Protein AF-A0AAN4SV58-F1 (afdb_monomer_lite)

Foldseek 3Di:
DDPPPCPDDQDLVNLVVVLVVCVVVVPDVPVSVVSVVVSVLVVQLVVLVVQDLADDPVQVVVVCVVCVNCPPPPDDSSNVVVVVSVVSNVVSPD

Structure (mmCIF, N/CA/C/O backbone):
data_AF-A0AAN4SV58-F1
#
_entry.id   AF-A0AAN4SV58-F1
#
loop_
_atom_site.group_PDB
_atom_site.id
_atom_site.type_symbol
_atom_site.label_atom_id
_atom_site.label_alt_id
_atom_site.label_comp_id
_atom_site.label_asym_id
_atom_site.label_entity_id
_atom_site.label_seq_id
_atom_site.pdbx_PDB_ins_code
_atom_site.Cartn_x
_atom_site.Cartn_y
_atom_site.Cartn_z
_atom_site.occupancy
_atom_site.B_iso_or_equiv
_atom_site.auth_seq_id
_atom_site.auth_comp_id
_atom_site.auth_asym_id
_atom_site.auth_atom_id
_atom_site.pdbx_PDB_model_num
ATOM 1 N N . MET A 1 1 ? -5.682 6.464 37.157 1.00 34.09 1 MET A N 1
ATOM 2 C CA . MET A 1 1 ? -5.311 6.111 35.773 1.00 34.09 1 MET A CA 1
ATOM 3 C C . MET A 1 1 ? -4.112 6.960 35.403 1.00 34.09 1 MET A C 1
ATOM 5 O O . MET A 1 1 ? -4.256 8.163 35.248 1.00 34.09 1 MET A O 1
ATOM 9 N N . THR A 1 2 ? -2.921 6.370 35.425 1.00 35.06 2 THR A N 1
ATOM 10 C CA . THR A 1 2 ? -1.657 7.030 35.090 1.00 35.06 2 THR A CA 1
ATOM 11 C C . THR A 1 2 ? -1.614 7.286 33.589 1.00 35.06 2 THR A C 1
ATOM 13 O O . THR A 1 2 ? -1.612 6.356 32.792 1.00 35.06 2 THR A O 1
ATOM 16 N N . THR A 1 3 ? -1.627 8.556 33.198 1.00 47.22 3 THR A N 1
ATOM 17 C CA . THR A 1 3 ? -1.373 8.993 31.826 1.00 47.22 3 THR A CA 1
ATOM 18 C C . THR A 1 3 ? 0.129 8.933 31.574 1.00 47.22 3 THR A C 1
ATOM 20 O O . THR A 1 3 ? 0.831 9.943 31.607 1.00 47.22 3 THR A O 1
ATOM 23 N N . GLU A 1 4 ? 0.645 7.723 31.362 1.00 50.44 4 GLU A N 1
ATOM 24 C CA . GLU A 1 4 ? 1.970 7.554 30.774 1.00 50.44 4 GLU A CA 1
ATOM 25 C C . GLU A 1 4 ? 1.936 8.212 29.393 1.00 50.44 4 GLU A C 1
ATOM 27 O O . GLU A 1 4 ? 1.199 7.806 28.494 1.00 50.44 4 GLU A O 1
ATOM 32 N N . LYS A 1 5 ? 2.670 9.321 29.263 1.00 53.06 5 LYS A N 1
ATOM 33 C CA . LYS A 1 5 ? 2.906 9.996 27.990 1.00 53.06 5 LYS A CA 1
ATOM 34 C C . LYS A 1 5 ? 3.467 8.944 27.035 1.00 53.06 5 LYS A C 1
ATOM 36 O O . LYS A 1 5 ? 4.585 8.485 27.240 1.00 53.06 5 LYS A O 1
ATOM 41 N N . LEU A 1 6 ? 2.694 8.572 26.016 1.00 55.91 6 LEU A N 1
ATOM 42 C CA . LEU A 1 6 ? 3.147 7.786 24.869 1.00 55.91 6 LEU A CA 1
ATOM 43 C C . LEU A 1 6 ? 4.243 8.583 24.143 1.00 55.91 6 LEU A C 1
ATOM 45 O O . LEU A 1 6 ? 3.976 9.335 23.212 1.00 55.91 6 LEU A O 1
ATOM 49 N N . THR A 1 7 ? 5.477 8.494 24.634 1.00 56.28 7 THR A N 1
ATOM 50 C CA . THR A 1 7 ? 6.677 9.070 24.010 1.00 56.28 7 THR A CA 1
ATOM 51 C C . THR A 1 7 ? 7.169 8.229 22.838 1.00 56.28 7 THR A C 1
ATOM 53 O O . THR A 1 7 ? 7.993 8.705 22.061 1.00 56.28 7 THR A O 1
ATOM 56 N N . ASN A 1 8 ? 6.645 7.012 22.684 1.00 66.69 8 ASN A N 1
ATOM 57 C CA . ASN A 1 8 ? 6.950 6.131 21.567 1.00 66.69 8 ASN A CA 1
ATOM 58 C C . ASN A 1 8 ? 5.856 6.209 20.493 1.00 66.69 8 ASN A C 1
ATOM 60 O O . ASN A 1 8 ? 4.672 6.315 20.831 1.00 66.69 8 ASN A O 1
ATOM 64 N N . PRO A 1 9 ? 6.230 6.144 19.201 1.00 69.44 9 PRO A N 1
ATOM 65 C CA . PRO A 1 9 ? 5.265 6.058 18.118 1.00 69.44 9 PRO A CA 1
ATOM 66 C C . PRO A 1 9 ? 4.411 4.797 18.281 1.00 69.44 9 PRO A C 1
ATOM 68 O O . PRO A 1 9 ? 4.924 3.705 18.517 1.00 69.44 9 PRO A O 1
ATOM 71 N N . LEU A 1 10 ? 3.099 4.975 18.159 1.00 78.00 10 LEU A N 1
ATOM 72 C CA . LEU A 1 10 ? 2.109 3.923 18.359 1.00 78.00 10 LEU A CA 1
ATOM 73 C C . LEU A 1 10 ? 2.247 2.832 17.284 1.00 78.00 10 LEU A C 1
ATOM 75 O O . LEU A 1 10 ? 2.230 3.141 16.083 1.00 78.00 10 LEU A O 1
ATOM 79 N N . THR A 1 11 ? 2.369 1.574 17.713 1.00 81.75 11 THR A N 1
ATOM 80 C CA . THR A 1 11 ? 2.515 0.416 16.815 1.00 81.75 11 THR A CA 1
ATOM 81 C C . THR A 1 11 ? 1.189 0.045 16.135 1.00 81.75 11 THR A C 1
ATOM 83 O O . THR A 1 11 ? 0.110 0.382 16.626 1.00 81.75 11 THR A O 1
ATOM 86 N N . ASP A 1 12 ? 1.236 -0.677 15.008 1.00 81.19 12 ASP A N 1
ATOM 87 C CA . ASP A 1 12 ? 0.022 -1.066 14.260 1.00 81.19 12 ASP A CA 1
ATOM 88 C C . ASP A 1 12 ? -0.906 -1.989 15.075 1.00 81.19 12 ASP A C 1
ATOM 90 O O . ASP A 1 12 ? -2.136 -1.904 15.004 1.00 81.19 12 ASP A O 1
ATOM 94 N N . SER A 1 13 ? -0.316 -2.822 15.935 1.00 81.94 13 SER A N 1
ATOM 95 C CA . SER A 1 13 ? -1.038 -3.681 16.879 1.00 81.94 13 SER A CA 1
ATOM 96 C C . SER A 1 13 ? -1.782 -2.871 17.945 1.00 81.94 13 SER A C 1
ATOM 98 O O . SER A 1 13 ? -2.921 -3.189 18.290 1.00 81.94 13 SER A O 1
ATOM 100 N N . GLU A 1 14 ? -1.171 -1.799 18.455 1.00 86.06 14 GLU A N 1
ATOM 101 C CA . GLU A 1 14 ? -1.815 -0.892 19.411 1.00 86.06 14 GLU A CA 1
ATOM 102 C C . GLU A 1 14 ? -2.920 -0.066 18.748 1.00 86.06 14 GLU A C 1
ATOM 104 O O . GLU A 1 14 ? -3.993 0.100 19.330 1.00 86.06 14 GLU A O 1
ATOM 109 N N . LEU A 1 15 ? -2.702 0.383 17.507 1.00 85.75 15 LEU A N 1
ATOM 110 C CA . LEU A 1 15 ? -3.707 1.103 16.723 1.00 85.75 15 LEU A CA 1
ATOM 111 C C . LEU A 1 15 ? -4.934 0.221 16.463 1.00 85.75 15 LEU A C 1
ATOM 113 O O . LEU A 1 15 ? -6.065 0.650 16.693 1.00 85.75 15 LEU A O 1
ATOM 117 N N . SER A 1 16 ? -4.714 -1.041 16.086 1.00 85.69 16 SER A N 1
ATOM 118 C CA . SER A 1 16 ? -5.7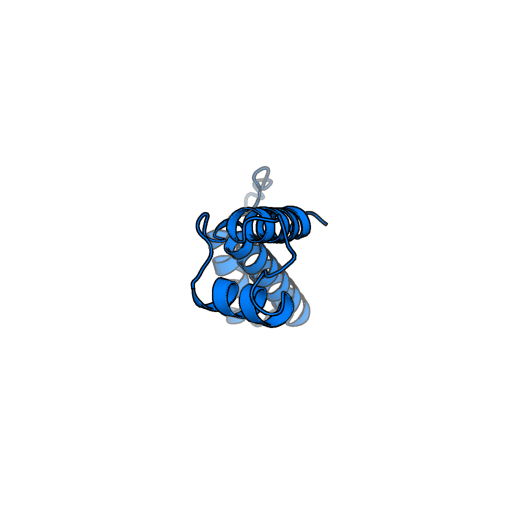79 -2.036 15.902 1.00 85.69 16 SER A CA 1
ATOM 119 C C . SER A 1 16 ? -6.590 -2.248 17.182 1.00 85.69 16 SER A C 1
ATOM 121 O O . SER A 1 16 ? -7.821 -2.315 17.148 1.00 85.69 16 SER A O 1
ATOM 123 N N . ARG A 1 17 ? -5.913 -2.311 18.336 1.00 85.81 17 ARG A N 1
ATOM 124 C CA . ARG A 1 17 ? -6.562 -2.484 19.641 1.00 85.81 17 ARG A CA 1
ATOM 125 C C . ARG A 1 17 ? -7.406 -1.268 20.029 1.00 85.81 17 ARG A C 1
ATOM 127 O O . ARG A 1 17 ? -8.500 -1.446 20.562 1.00 85.81 17 ARG A O 1
ATOM 134 N N . LEU A 1 18 ? -6.938 -0.056 19.727 1.00 86.00 18 LEU A N 1
ATOM 135 C CA . LEU A 1 18 ? -7.693 1.183 19.940 1.00 86.00 18 LEU A CA 1
ATOM 136 C C . LEU A 1 18 ? -8.935 1.260 19.049 1.00 86.00 18 LEU A C 1
ATOM 138 O O . LEU A 1 18 ? -10.018 1.561 19.546 1.00 86.00 18 LEU A O 1
ATOM 142 N N . ILE A 1 19 ? -8.802 0.941 17.757 1.00 87.31 19 ILE A N 1
ATOM 143 C CA . ILE A 1 19 ? -9.934 0.897 16.820 1.00 87.31 19 ILE A CA 1
ATOM 144 C C . ILE A 1 19 ? -10.984 -0.104 17.313 1.00 87.31 19 ILE A C 1
ATOM 146 O O . ILE A 1 19 ? -12.175 0.206 17.344 1.00 87.31 19 ILE A O 1
ATOM 150 N N . TRP A 1 20 ? -10.553 -1.293 17.743 1.00 88.00 20 TRP A N 1
ATOM 151 C CA . TRP A 1 20 ? -11.461 -2.310 18.266 1.00 88.00 20 TRP A CA 1
ATOM 152 C C . TRP A 1 20 ? -12.178 -1.854 19.545 1.00 88.00 20 TRP A C 1
ATOM 154 O O . TRP A 1 20 ? -13.400 -1.977 19.623 1.00 88.00 20 TRP A O 1
ATOM 164 N N . GLY A 1 21 ? -11.454 -1.276 20.510 1.00 86.00 21 GLY A N 1
ATOM 165 C CA . GLY A 1 21 ? -12.038 -0.776 21.760 1.00 86.00 21 GLY A CA 1
ATOM 166 C C . GLY A 1 21 ? -13.062 0.337 21.528 1.00 86.00 21 GLY A C 1
ATOM 167 O O . GLY A 1 21 ? -14.190 0.254 22.006 1.00 86.00 21 GLY A O 1
ATOM 168 N N . LEU A 1 22 ? -12.717 1.328 20.701 1.00 85.38 22 LEU A N 1
ATOM 169 C CA . LEU A 1 22 ? -13.622 2.426 20.342 1.00 85.38 22 LEU A CA 1
ATOM 170 C C . LEU A 1 22 ? -14.880 1.931 19.613 1.00 85.38 22 LEU A C 1
ATOM 172 O O . LEU A 1 22 ? -15.972 2.455 19.835 1.00 85.38 22 LEU A O 1
ATOM 176 N N . LYS A 1 23 ? -14.747 0.900 18.769 1.00 85.00 23 LYS A N 1
ATOM 177 C CA . LYS A 1 23 ? -15.875 0.277 18.067 1.00 85.00 23 LYS A CA 1
ATOM 178 C C . LYS A 1 23 ? -16.787 -0.494 19.022 1.00 85.00 23 LYS A C 1
ATOM 180 O O . LYS A 1 23 ? -18.003 -0.417 18.868 1.00 85.00 23 LYS A O 1
ATOM 185 N N . ALA A 1 24 ? -16.218 -1.219 19.986 1.00 84.75 24 ALA A N 1
ATOM 186 C CA . ALA A 1 24 ? -16.973 -1.982 20.979 1.00 84.75 24 ALA A CA 1
ATOM 187 C C . ALA A 1 24 ? -17.770 -1.074 21.930 1.00 84.75 24 ALA A C 1
ATOM 189 O O . ALA A 1 24 ? -18.889 -1.412 22.303 1.00 84.75 24 ALA A O 1
ATOM 190 N N . GLU A 1 25 ? -17.223 0.094 22.272 1.00 83.75 25 GLU A N 1
ATOM 191 C CA . GLU A 1 25 ? -17.898 1.073 23.131 1.00 83.75 25 GLU A CA 1
ATOM 192 C C . GLU A 1 25 ? -18.844 2.024 22.370 1.00 83.75 25 GLU A C 1
ATOM 194 O O . GLU A 1 25 ? -19.582 2.791 22.983 1.00 83.75 25 GLU A O 1
ATOM 199 N N . GLY A 1 26 ? -18.862 1.974 21.032 1.00 78.81 26 GLY A N 1
ATOM 200 C CA . GLY A 1 26 ? -19.769 2.771 20.198 1.00 78.81 26 GLY A CA 1
ATOM 201 C C . GLY A 1 26 ? -19.449 4.272 20.153 1.00 78.81 26 GLY A C 1
ATOM 202 O O . GLY A 1 26 ? -20.297 5.072 19.751 1.00 78.81 26 GLY A O 1
ATOM 203 N N . PHE A 1 27 ? -18.238 4.679 20.546 1.00 74.12 27 PHE A N 1
ATOM 204 C CA . PHE A 1 27 ? -17.849 6.087 20.613 1.00 74.12 27 PHE A CA 1
ATOM 205 C C . PHE A 1 27 ? -17.365 6.645 19.268 1.00 74.12 27 PHE A C 1
ATOM 207 O O . PHE A 1 27 ? -16.605 6.016 18.537 1.00 74.12 27 PHE A O 1
ATOM 214 N N . HIS A 1 28 ? -17.767 7.891 18.987 1.00 72.00 28 HIS A N 1
ATOM 215 C CA . HIS A 1 28 ? -17.214 8.772 17.949 1.00 72.00 28 HIS A CA 1
ATOM 216 C C . HIS A 1 28 ? -16.919 8.098 16.587 1.00 72.00 28 HIS A C 1
ATOM 218 O O . HIS A 1 28 ? -15.756 7.951 16.199 1.00 72.00 28 HIS A O 1
ATOM 224 N N . PRO A 1 29 ? -17.954 7.797 15.777 1.00 79.06 29 PRO A N 1
ATOM 225 C CA . PRO A 1 29 ? -17.800 7.115 14.484 1.00 79.06 29 PRO A CA 1
ATOM 226 C C . PRO A 1 29 ? -16.869 7.844 13.501 1.00 79.06 29 PRO A C 1
ATOM 228 O O . PRO A 1 29 ? -16.194 7.206 12.698 1.00 79.06 29 PRO A O 1
ATOM 231 N N . ARG A 1 30 ? -16.779 9.179 13.587 1.00 82.31 30 ARG A N 1
ATOM 232 C CA . ARG A 1 30 ? -15.850 9.979 12.771 1.00 82.31 30 ARG A CA 1
ATOM 233 C C . ARG A 1 30 ? -14.381 9.746 13.136 1.00 82.31 30 ARG A C 1
ATOM 235 O O . ARG A 1 30 ? -13.542 9.710 12.245 1.00 82.31 30 ARG A O 1
ATOM 242 N N . LEU A 1 31 ? -14.073 9.577 14.424 1.00 82.88 31 LEU A N 1
ATOM 243 C CA . LEU A 1 31 ? -12.709 9.282 14.876 1.00 82.88 31 LEU A CA 1
ATOM 244 C C . LEU A 1 31 ? -12.296 7.872 14.458 1.00 82.88 31 LEU A C 1
ATOM 246 O O . LEU A 1 31 ? -11.198 7.691 13.945 1.00 82.88 31 LEU A O 1
ATOM 250 N N . LEU A 1 32 ? -13.197 6.897 14.601 1.00 85.50 32 LEU A N 1
ATOM 251 C CA . LEU A 1 32 ? -12.984 5.534 14.110 1.00 85.50 32 LEU A CA 1
ATOM 252 C C . LEU A 1 32 ? -12.675 5.503 12.611 1.00 85.50 32 LEU A C 1
ATOM 254 O O . LEU A 1 32 ? -11.704 4.869 12.212 1.00 85.50 32 LEU A O 1
ATOM 258 N N . ALA A 1 33 ? -13.456 6.219 11.796 1.00 85.25 33 ALA A N 1
ATOM 259 C CA . ALA A 1 33 ? -13.207 6.313 10.360 1.00 85.25 33 ALA A CA 1
ATOM 260 C C . ALA A 1 33 ? -11.811 6.888 10.059 1.00 85.25 33 ALA A C 1
ATOM 262 O O . ALA A 1 33 ? -11.082 6.322 9.249 1.00 85.25 33 ALA A O 1
ATOM 263 N N . GLY A 1 34 ? -11.408 7.950 10.765 1.00 87.06 34 GLY A N 1
ATOM 264 C CA . GLY A 1 34 ? -10.075 8.538 10.613 1.00 87.06 34 GLY A CA 1
ATOM 265 C C . GLY A 1 34 ? -8.939 7.590 11.014 1.00 87.06 34 GLY A C 1
ATOM 266 O O . GLY A 1 34 ? -7.940 7.500 10.308 1.00 87.06 34 GLY A O 1
ATOM 267 N N . LEU A 1 35 ? -9.084 6.844 12.114 1.00 87.44 35 LEU A N 1
ATOM 268 C CA . LEU A 1 35 ? -8.068 5.880 12.558 1.00 87.44 35 LEU A CA 1
ATOM 269 C C . LEU A 1 35 ? -7.937 4.688 11.601 1.00 87.44 35 LEU A C 1
ATOM 271 O O . LEU A 1 35 ? -6.822 4.246 11.337 1.00 87.44 35 LEU A O 1
ATOM 275 N N . VAL A 1 36 ? -9.056 4.196 11.061 1.00 86.81 36 VAL A N 1
ATOM 276 C CA . VAL A 1 36 ? -9.059 3.130 10.047 1.00 86.81 36 VAL A CA 1
ATOM 277 C C . VAL A 1 36 ? -8.393 3.607 8.758 1.00 86.81 36 VAL A C 1
ATOM 279 O O . VAL A 1 36 ? -7.557 2.893 8.213 1.00 86.81 36 VAL A O 1
ATOM 282 N N . GLU A 1 37 ? -8.696 4.823 8.299 1.00 88.31 37 GLU A N 1
ATOM 283 C CA . GLU A 1 37 ? -8.049 5.403 7.116 1.00 88.31 37 GLU A CA 1
ATOM 284 C C . GLU A 1 37 ? -6.530 5.544 7.317 1.00 88.31 37 GLU A C 1
ATOM 286 O O . GLU A 1 37 ? -5.746 5.172 6.444 1.00 88.31 37 GLU A O 1
ATOM 291 N N . LEU A 1 38 ? -6.092 6.019 8.488 1.00 86.00 38 LEU A N 1
ATOM 292 C CA . LEU A 1 38 ? -4.668 6.116 8.820 1.00 86.00 38 LEU A CA 1
ATOM 293 C C . LEU A 1 38 ? -3.984 4.746 8.858 1.00 86.00 38 LEU A C 1
ATOM 295 O O . LEU A 1 38 ? -2.858 4.618 8.378 1.00 86.00 38 LEU A O 1
ATOM 299 N N . GLN A 1 39 ? -4.650 3.722 9.398 1.00 85.88 39 GLN A N 1
ATOM 300 C CA . GLN A 1 39 ? -4.129 2.357 9.386 1.00 85.88 39 GLN A CA 1
ATOM 301 C C . GLN A 1 39 ? -3.974 1.828 7.954 1.00 85.88 39 GLN A C 1
ATOM 303 O O . GLN A 1 39 ? -2.926 1.289 7.608 1.00 85.88 39 GLN A O 1
ATOM 308 N N . GLN A 1 40 ? -4.980 2.029 7.103 1.00 84.19 40 GLN A N 1
ATOM 309 C CA . GLN A 1 40 ? -4.930 1.611 5.701 1.00 84.19 40 GLN A CA 1
ATOM 310 C C . GLN A 1 40 ? -3.804 2.307 4.935 1.00 84.19 40 GLN A C 1
ATOM 312 O O . GLN A 1 40 ? -3.092 1.654 4.181 1.00 84.19 40 GLN A O 1
ATOM 317 N N . ARG A 1 41 ? -3.579 3.607 5.168 1.00 82.06 41 ARG A N 1
ATOM 318 C CA . ARG A 1 41 ? -2.449 4.331 4.563 1.00 82.06 41 ARG A CA 1
ATOM 319 C C . ARG A 1 41 ? -1.101 3.779 5.014 1.00 82.06 41 ARG A C 1
ATOM 321 O O . ARG A 1 41 ? -0.203 3.635 4.195 1.00 82.06 41 ARG A O 1
ATOM 328 N N . ARG A 1 42 ? -0.956 3.430 6.296 1.00 81.62 42 ARG A N 1
ATOM 329 C CA . ARG A 1 42 ? 0.271 2.795 6.803 1.00 81.62 42 ARG A CA 1
ATOM 330 C C . ARG A 1 42 ? 0.519 1.434 6.158 1.00 81.62 42 ARG A C 1
ATOM 332 O O . ARG A 1 42 ? 1.651 1.152 5.786 1.00 81.62 42 ARG A O 1
ATOM 339 N N . GLN A 1 43 ? -0.525 0.623 6.001 1.00 78.12 43 GLN A N 1
ATOM 340 C CA . GLN A 1 43 ? -0.432 -0.687 5.351 1.00 78.12 43 GLN A CA 1
ATOM 341 C C . GLN A 1 43 ? -0.091 -0.556 3.865 1.00 78.12 43 GLN A C 1
ATOM 343 O O . GLN A 1 43 ? 0.860 -1.186 3.417 1.00 78.12 43 GLN A O 1
ATOM 348 N N . ALA A 1 44 ? -0.771 0.334 3.140 1.00 72.31 44 ALA A N 1
ATOM 349 C CA . ALA A 1 44 ? -0.464 0.618 1.742 1.00 72.31 44 ALA A CA 1
ATOM 350 C C . ALA A 1 44 ? 0.988 1.094 1.571 1.00 72.31 44 ALA A C 1
ATOM 352 O O . ALA A 1 44 ? 1.703 0.588 0.712 1.00 72.31 44 ALA A O 1
ATOM 353 N N . ASN A 1 45 ? 1.469 1.994 2.436 1.00 67.25 45 ASN A N 1
ATOM 354 C CA . ASN A 1 45 ? 2.862 2.445 2.405 1.00 67.25 45 ASN A CA 1
ATOM 355 C C . ASN A 1 45 ? 3.859 1.317 2.733 1.00 67.25 45 ASN A C 1
ATOM 357 O O . ASN A 1 45 ? 4.950 1.294 2.169 1.00 67.25 45 ASN A O 1
ATOM 361 N N . ALA A 1 46 ? 3.504 0.374 3.610 1.00 64.19 46 ALA A N 1
ATOM 362 C CA . ALA A 1 46 ? 4.336 -0.794 3.906 1.00 64.19 46 ALA A CA 1
ATOM 363 C C . ALA A 1 46 ? 4.377 -1.802 2.741 1.00 64.19 46 ALA A C 1
ATOM 365 O O . ALA A 1 46 ? 5.414 -2.415 2.496 1.00 64.19 46 ALA A O 1
ATOM 366 N N . GLU A 1 47 ? 3.280 -1.959 1.997 1.00 57.84 47 GLU A N 1
ATOM 367 C CA . GLU A 1 47 ? 3.236 -2.814 0.803 1.00 57.84 47 GLU A CA 1
ATOM 368 C C . GLU A 1 47 ? 4.095 -2.264 -0.343 1.00 57.84 47 GLU A C 1
ATOM 370 O O . GLU A 1 47 ? 4.686 -3.044 -1.093 1.00 57.84 47 GLU A O 1
ATOM 375 N N . ILE A 1 48 ? 4.244 -0.938 -0.448 1.00 57.81 48 ILE A N 1
ATOM 376 C CA . ILE A 1 48 ? 5.145 -0.316 -1.429 1.00 57.81 48 ILE A CA 1
ATOM 377 C C . ILE A 1 48 ? 6.607 -0.740 -1.186 1.00 57.81 48 ILE A C 1
ATOM 379 O O . ILE A 1 48 ? 7.331 -0.990 -2.152 1.00 57.81 48 ILE A O 1
ATOM 383 N N . ASP A 1 49 ? 7.030 -0.917 0.071 1.00 55.41 49 ASP A N 1
ATOM 384 C CA . ASP A 1 49 ? 8.390 -1.369 0.419 1.00 55.41 49 ASP A CA 1
ATOM 385 C C . ASP A 1 49 ? 8.685 -2.807 -0.067 1.00 55.41 49 ASP A C 1
ATOM 387 O O . ASP A 1 49 ? 9.827 -3.165 -0.367 1.00 55.41 49 ASP A O 1
ATOM 391 N N . MET A 1 50 ? 7.641 -3.625 -0.258 1.00 58.47 50 MET A N 1
ATOM 392 C CA . MET A 1 50 ? 7.748 -5.017 -0.714 1.00 58.47 50 MET A CA 1
ATOM 393 C C . MET A 1 50 ? 7.817 -5.188 -2.238 1.00 58.47 50 MET A C 1
ATOM 395 O O . MET A 1 50 ? 7.835 -6.325 -2.720 1.00 58.47 50 MET A O 1
ATOM 399 N N . ALA A 1 51 ? 7.885 -4.103 -3.019 1.00 66.06 51 ALA A N 1
ATOM 400 C CA . ALA A 1 51 ? 7.996 -4.204 -4.471 1.00 66.06 51 ALA A CA 1
ATOM 401 C C . ALA A 1 51 ? 9.182 -5.118 -4.869 1.00 66.06 51 ALA A C 1
ATOM 403 O O . ALA A 1 51 ? 10.310 -4.903 -4.400 1.00 66.06 51 ALA A O 1
ATOM 404 N N . PRO A 1 52 ? 8.967 -6.137 -5.725 1.00 70.06 52 PRO A N 1
ATOM 405 C CA . PRO A 1 52 ? 9.972 -7.155 -6.006 1.00 70.06 52 PRO A CA 1
ATOM 406 C C . PRO A 1 52 ? 11.194 -6.566 -6.715 1.00 70.06 52 PRO A C 1
ATOM 4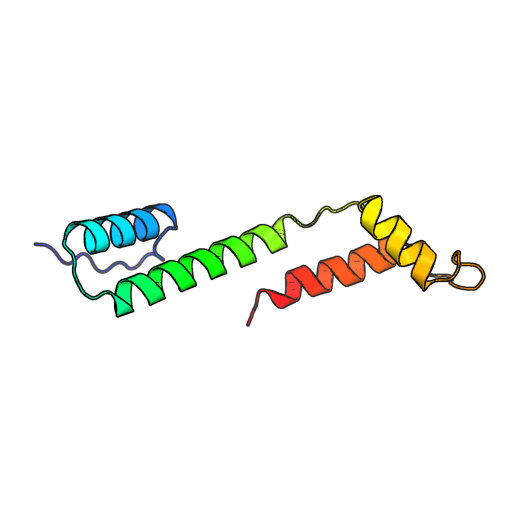08 O O . PRO A 1 52 ? 11.083 -5.740 -7.617 1.00 70.06 52 PRO A O 1
ATOM 411 N N . ILE A 1 53 ? 12.387 -7.022 -6.320 1.00 74.81 53 ILE A N 1
ATOM 412 C CA . ILE A 1 53 ? 13.658 -6.558 -6.904 1.00 74.81 53 ILE A CA 1
ATOM 413 C C . ILE A 1 53 ? 13.738 -6.939 -8.387 1.00 74.81 53 ILE A C 1
ATOM 415 O O . ILE A 1 53 ? 14.152 -6.135 -9.214 1.00 74.81 53 ILE A O 1
ATOM 419 N N . LYS A 1 54 ? 13.316 -8.159 -8.733 1.00 80.69 54 LYS A N 1
ATOM 420 C CA . LYS A 1 54 ? 13.260 -8.626 -10.123 1.00 80.69 54 LYS A CA 1
ATOM 421 C C . LYS A 1 54 ? 11.951 -8.204 -10.771 1.00 80.69 54 LYS A C 1
ATOM 423 O O . LYS A 1 54 ? 10.911 -8.252 -10.115 1.00 80.69 54 LYS A O 1
ATOM 428 N 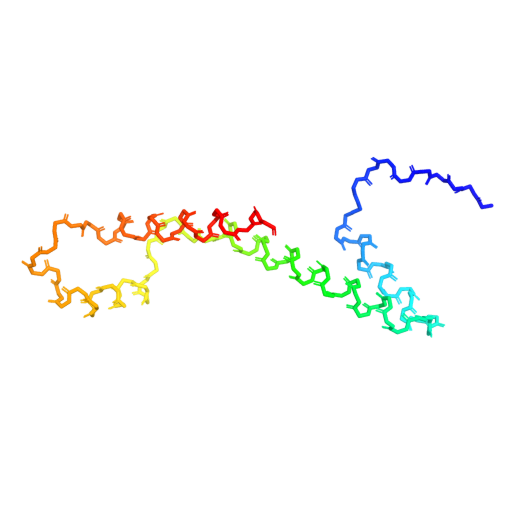N . ILE A 1 55 ? 12.017 -7.859 -12.054 1.00 81.44 55 ILE A N 1
ATOM 429 C CA . ILE A 1 55 ? 10.829 -7.529 -12.832 1.00 81.44 55 ILE A CA 1
ATOM 430 C C . ILE A 1 55 ? 9.821 -8.696 -12.815 1.00 81.44 55 ILE A C 1
ATOM 432 O O . ILE A 1 55 ? 10.184 -9.833 -13.137 1.00 81.44 55 ILE A O 1
ATOM 436 N N . PRO A 1 56 ? 8.557 -8.454 -12.426 1.00 81.19 56 PRO A N 1
ATOM 437 C CA . PRO A 1 56 ? 7.505 -9.453 -12.550 1.00 81.19 56 PRO A CA 1
ATOM 438 C C . PRO A 1 56 ? 7.203 -9.746 -14.026 1.00 81.19 56 PRO A C 1
ATOM 440 O O . PRO A 1 56 ? 7.179 -8.810 -14.825 1.00 81.19 56 PRO A O 1
ATOM 443 N N . PRO A 1 57 ? 6.878 -10.995 -14.400 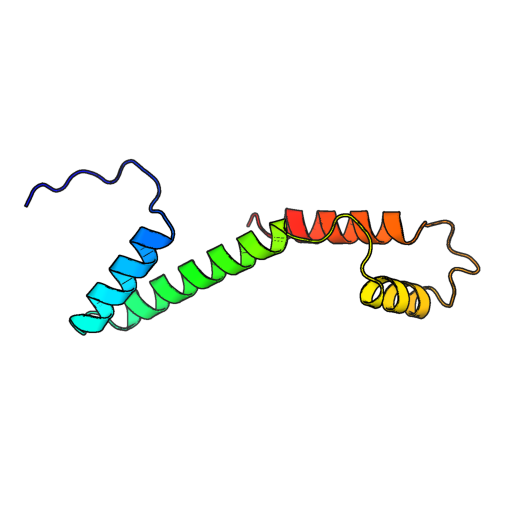1.00 79.19 57 PRO A N 1
ATOM 444 C CA . PRO A 1 57 ? 6.582 -11.350 -15.791 1.00 79.19 57 PRO A CA 1
ATOM 445 C C . PRO A 1 57 ? 5.423 -10.528 -16.376 1.00 79.19 57 PRO A C 1
ATOM 447 O O . PRO A 1 57 ? 5.532 -10.026 -17.485 1.00 79.19 57 PRO A O 1
ATOM 450 N N . ALA A 1 58 ? 4.375 -10.263 -15.589 1.00 82.69 58 ALA A N 1
ATOM 451 C CA . ALA A 1 58 ? 3.264 -9.410 -16.019 1.00 82.69 58 ALA A CA 1
ATOM 452 C C . ALA A 1 58 ? 3.684 -7.958 -16.320 1.00 82.69 58 ALA A C 1
ATOM 454 O O . ALA A 1 58 ? 3.125 -7.321 -17.207 1.00 82.69 58 ALA A O 1
ATOM 455 N N . VAL A 1 59 ? 4.673 -7.429 -15.591 1.00 80.25 59 VAL A N 1
ATOM 456 C CA . VAL A 1 59 ? 5.216 -6.087 -15.844 1.00 80.25 59 VAL A CA 1
ATOM 457 C C . VAL A 1 59 ? 6.145 -6.114 -17.055 1.00 80.25 59 VAL A C 1
ATOM 459 O O . VAL A 1 59 ? 6.137 -5.179 -17.844 1.00 80.25 59 VAL A O 1
ATOM 462 N N . PHE A 1 60 ? 6.908 -7.193 -17.238 1.00 81.19 60 PHE A N 1
ATOM 463 C CA . PHE A 1 60 ? 7.744 -7.381 -18.420 1.00 81.19 60 PHE A CA 1
ATOM 464 C C . PHE A 1 60 ? 6.916 -7.363 -19.709 1.00 81.19 60 PHE A C 1
ATOM 466 O O . PHE A 1 60 ? 7.272 -6.623 -20.619 1.00 81.19 60 PHE A O 1
ATOM 473 N N . ASP A 1 61 ? 5.803 -8.103 -19.769 1.00 81.50 61 ASP A N 1
ATOM 474 C CA . ASP A 1 61 ? 4.889 -8.097 -20.923 1.00 81.50 61 ASP A CA 1
ATOM 475 C C . ASP A 1 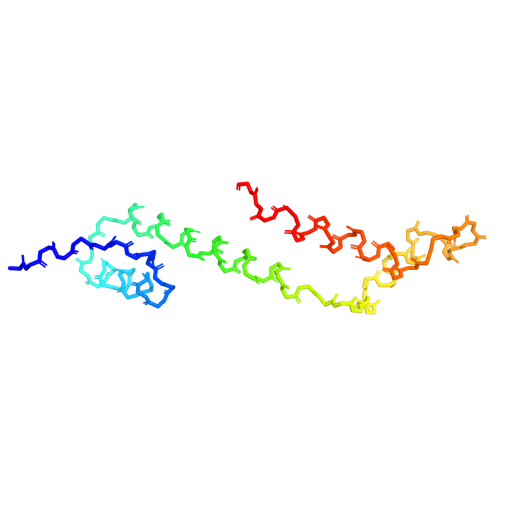61 ? 4.328 -6.696 -21.212 1.00 81.50 61 ASP A C 1
ATOM 477 O O . ASP A 1 61 ? 4.274 -6.272 -22.364 1.00 81.50 61 ASP A O 1
ATOM 481 N N . LEU A 1 62 ? 3.977 -5.942 -20.165 1.00 80.94 62 LEU A N 1
ATOM 482 C CA . LEU A 1 62 ? 3.521 -4.554 -20.280 1.00 80.94 62 LEU A CA 1
ATOM 483 C C . LEU A 1 62 ? 4.593 -3.641 -20.885 1.00 80.94 62 LEU A C 1
ATOM 485 O O . LEU A 1 62 ? 4.313 -2.925 -21.842 1.00 80.94 62 LEU A O 1
ATOM 489 N N . ILE A 1 63 ? 5.825 -3.686 -20.370 1.00 76.38 63 ILE A N 1
ATOM 490 C CA . ILE A 1 63 ? 6.929 -2.888 -20.923 1.00 76.38 63 ILE A CA 1
ATOM 491 C C . ILE A 1 63 ? 7.237 -3.344 -22.358 1.00 76.38 63 ILE A C 1
ATOM 493 O O . ILE A 1 63 ? 7.494 -2.514 -23.223 1.00 76.38 63 ILE A O 1
ATOM 497 N N . TYR A 1 64 ? 7.170 -4.647 -22.641 1.00 77.81 64 TYR A N 1
ATOM 498 C CA . TYR A 1 64 ? 7.402 -5.196 -23.977 1.00 77.81 64 TYR A CA 1
ATOM 499 C C . TYR A 1 64 ? 6.368 -4.702 -24.996 1.00 77.81 64 TYR A C 1
ATOM 501 O O . TYR A 1 64 ? 6.736 -4.363 -26.122 1.00 77.81 64 TYR A O 1
ATOM 509 N N . GLN A 1 65 ? 5.095 -4.627 -24.599 1.00 79.25 65 GLN A N 1
ATOM 510 C CA . GLN A 1 65 ? 4.013 -4.106 -25.430 1.00 79.25 65 GLN A CA 1
ATOM 511 C C . GLN A 1 65 ? 4.160 -2.598 -25.677 1.00 79.25 65 GLN A C 1
ATOM 513 O O . GLN A 1 65 ? 4.051 -2.159 -26.818 1.00 79.25 65 GLN A O 1
ATOM 518 N N . GLU A 1 66 ? 4.449 -1.817 -24.634 1.00 74.69 66 GLU A N 1
ATOM 519 C CA . GLU A 1 66 ? 4.610 -0.357 -24.735 1.00 74.69 66 GLU A CA 1
ATOM 520 C C . GLU A 1 66 ? 5.864 0.047 -25.522 1.00 74.69 66 GLU A C 1
ATOM 522 O O . GLU A 1 66 ? 5.877 1.071 -26.197 1.00 74.69 66 GLU A O 1
ATOM 527 N N . CYS A 1 67 ? 6.928 -0.756 -25.459 1.00 71.50 67 CYS A N 1
ATOM 528 C CA . CYS A 1 67 ? 8.159 -0.525 -26.212 1.00 71.50 67 CYS A CA 1
ATOM 529 C C . CYS A 1 67 ? 8.169 -1.202 -27.595 1.00 71.50 67 CYS A C 1
ATOM 531 O O . CYS A 1 67 ? 9.247 -1.316 -28.180 1.00 71.50 67 CYS A O 1
ATOM 533 N N . GLU A 1 68 ? 7.021 -1.691 -28.091 1.00 66.25 68 GLU A N 1
ATOM 534 C CA . GLU A 1 68 ? 6.866 -2.373 -29.390 1.00 66.25 68 GLU A CA 1
ATOM 535 C C . GLU A 1 68 ? 7.983 -3.403 -29.664 1.00 66.25 68 GLU A C 1
ATOM 537 O O . GLU A 1 68 ? 8.584 -3.460 -30.738 1.00 66.25 68 GLU A O 1
ATOM 542 N N . GLY A 1 69 ? 8.306 -4.215 -28.653 1.00 62.88 69 GLY A N 1
ATOM 543 C CA . GLY A 1 69 ? 9.326 -5.258 -28.755 1.00 62.88 69 GLY A CA 1
ATOM 544 C C . GLY A 1 69 ? 10.778 -4.797 -28.583 1.00 62.88 69 GLY A C 1
ATOM 545 O O . GLY A 1 69 ? 11.687 -5.530 -28.971 1.00 62.88 69 GLY A O 1
ATOM 546 N N . PHE A 1 70 ? 11.012 -3.624 -27.982 1.00 64.06 70 PHE A N 1
ATOM 547 C CA . PHE A 1 70 ? 12.341 -3.069 -27.662 1.00 64.06 70 PHE A CA 1
ATOM 548 C C . PHE A 1 70 ? 13.261 -2.859 -28.879 1.00 64.06 70 PHE A C 1
ATOM 550 O O . PHE A 1 70 ? 14.471 -2.711 -28.717 1.00 64.06 70 PHE A O 1
ATOM 557 N N . VAL A 1 71 ? 12.706 -2.818 -30.095 1.00 58.19 71 VAL A N 1
ATOM 558 C CA . VAL A 1 71 ? 13.471 -2.851 -31.356 1.00 58.19 71 VAL A CA 1
ATOM 559 C C . VAL A 1 71 ? 14.409 -1.641 -31.521 1.00 58.19 71 VAL A C 1
ATOM 561 O O . VAL A 1 71 ? 15.438 -1.766 -32.178 1.00 58.19 71 VAL A O 1
ATOM 564 N N . ASP A 1 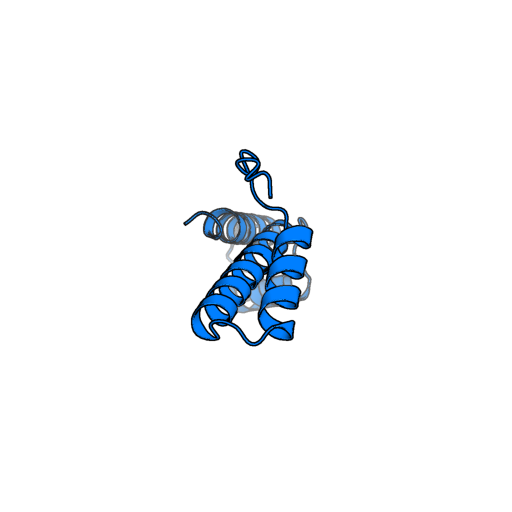72 ? 14.122 -0.521 -30.848 1.00 58.94 72 ASP A N 1
ATOM 565 C CA . ASP A 1 72 ? 14.962 0.692 -30.830 1.00 58.94 72 ASP A CA 1
ATOM 566 C C . ASP A 1 72 ? 15.243 1.215 -29.403 1.00 58.94 72 ASP A C 1
ATOM 568 O O . ASP A 1 72 ? 15.692 2.341 -29.199 1.00 58.94 72 ASP A O 1
ATOM 572 N N . CYS A 1 73 ? 14.964 0.411 -28.371 1.00 60.59 73 CYS A N 1
ATOM 573 C CA . CYS A 1 73 ? 15.120 0.844 -26.985 1.00 60.59 73 CYS A CA 1
ATOM 574 C C . CYS A 1 73 ? 16.397 0.236 -26.378 1.00 60.59 73 CYS A C 1
ATOM 576 O O . CYS A 1 73 ? 16.408 -0.951 -26.049 1.00 60.59 73 CYS A O 1
ATOM 578 N N . PRO A 1 74 ? 17.476 1.014 -26.156 1.00 60.28 74 PRO A N 1
ATOM 579 C CA . PRO A 1 74 ? 18.686 0.511 -25.495 1.00 60.28 74 PRO A CA 1
ATOM 580 C C . PRO A 1 74 ? 18.472 0.239 -23.995 1.00 60.28 74 PRO A C 1
ATOM 582 O O . PRO A 1 74 ? 19.390 -0.204 -23.301 1.00 60.28 74 PRO A O 1
ATOM 585 N N . ALA A 1 75 ? 17.285 0.547 -23.467 1.00 64.12 75 ALA A N 1
ATOM 586 C CA . ALA A 1 75 ? 16.965 0.408 -22.061 1.00 64.12 75 ALA A CA 1
ATOM 587 C C . ALA A 1 75 ? 16.625 -1.049 -21.727 1.00 64.12 75 ALA A C 1
ATOM 589 O O . ALA A 1 75 ? 15.657 -1.626 -22.216 1.00 64.12 75 ALA A O 1
ATOM 590 N N . ASN A 1 76 ? 17.428 -1.638 -20.843 1.00 77.44 76 ASN A N 1
ATOM 591 C CA . ASN A 1 76 ? 17.155 -2.954 -20.285 1.00 77.44 76 ASN A CA 1
ATOM 592 C C . ASN A 1 76 ? 15.816 -2.912 -19.508 1.00 77.44 76 ASN A C 1
ATOM 594 O O . ASN A 1 76 ? 15.650 -2.034 -18.656 1.00 77.44 76 ASN A O 1
ATOM 598 N N . PRO A 1 77 ? 14.879 -3.851 -19.733 1.00 76.38 77 PRO A N 1
ATOM 599 C CA . PRO A 1 77 ? 13.584 -3.883 -19.044 1.00 76.38 77 PRO A CA 1
ATOM 600 C C . PRO A 1 77 ? 13.709 -3.908 -17.517 1.00 76.38 77 PRO A C 1
ATOM 602 O O . PRO A 1 77 ? 12.874 -3.343 -16.814 1.00 76.38 77 PRO A O 1
ATOM 605 N N . GLN A 1 78 ? 14.786 -4.491 -16.989 1.00 80.06 78 GLN A N 1
ATOM 606 C CA . GLN A 1 78 ? 15.082 -4.464 -15.560 1.00 80.06 78 GLN A CA 1
ATOM 607 C C . GLN A 1 78 ? 15.432 -3.050 -15.065 1.00 80.06 78 GLN A C 1
ATOM 609 O O . GLN A 1 78 ? 15.022 -2.689 -13.971 1.00 80.06 78 GLN A O 1
ATOM 614 N N . VAL A 1 79 ? 16.121 -2.232 -15.868 1.00 83.00 79 VAL A N 1
ATOM 615 C CA . VAL A 1 79 ? 16.459 -0.835 -15.525 1.00 83.00 79 VAL A CA 1
ATOM 616 C C . VAL A 1 79 ? 15.207 0.042 -15.533 1.00 83.00 79 VAL A C 1
ATOM 618 O O . VAL A 1 79 ? 15.037 0.891 -14.659 1.00 83.00 79 VAL A O 1
ATOM 621 N N . ILE A 1 80 ? 14.294 -0.195 -16.481 1.00 80.75 80 ILE A N 1
ATOM 622 C CA . ILE A 1 80 ? 12.981 0.465 -16.505 1.00 80.75 80 ILE A CA 1
ATOM 623 C C . ILE A 1 80 ? 12.193 0.086 -15.246 1.00 80.75 80 ILE A C 1
ATOM 625 O O . ILE A 1 80 ? 11.675 0.959 -14.550 1.00 80.75 80 ILE A O 1
ATOM 629 N N . TRP A 1 81 ? 12.170 -1.204 -14.898 1.00 84.19 81 TRP A N 1
ATOM 630 C CA . TRP A 1 81 ? 11.540 -1.672 -13.667 1.00 84.19 81 TRP A CA 1
ATOM 631 C C . TRP A 1 81 ? 12.172 -1.064 -12.413 1.00 84.19 81 TRP A C 1
ATOM 633 O O . TRP A 1 81 ? 11.443 -0.647 -11.521 1.00 84.19 81 TRP A O 1
ATOM 643 N N . GLU A 1 82 ? 13.498 -0.959 -12.333 1.00 82.12 82 GLU A N 1
ATOM 644 C CA . GLU A 1 82 ? 14.190 -0.331 -11.203 1.00 82.12 82 GLU A CA 1
ATOM 645 C C . GLU A 1 82 ? 13.828 1.149 -11.052 1.00 82.12 82 GLU A C 1
ATOM 647 O O . GLU A 1 82 ? 13.592 1.598 -9.930 1.00 82.12 82 GLU A O 1
ATOM 652 N N . ALA A 1 83 ? 13.711 1.892 -12.155 1.00 81.81 83 ALA A N 1
ATOM 653 C CA . ALA A 1 83 ? 13.264 3.283 -12.133 1.00 81.81 83 ALA A CA 1
ATOM 654 C C . ALA A 1 83 ? 11.804 3.407 -11.664 1.00 81.81 83 ALA A C 1
ATOM 656 O O . ALA A 1 83 ? 11.504 4.221 -10.787 1.00 81.81 83 ALA A O 1
ATOM 657 N N . CYS A 1 84 ? 10.905 2.560 -12.179 1.00 79.19 84 CYS A N 1
ATOM 658 C CA . CYS A 1 84 ? 9.513 2.495 -11.728 1.00 79.19 84 CYS A CA 1
ATOM 659 C C . CYS A 1 84 ? 9.413 2.101 -10.250 1.00 79.19 84 CYS A C 1
ATOM 661 O O . CYS A 1 84 ? 8.679 2.726 -9.490 1.00 79.19 84 CYS A O 1
ATOM 663 N N . ARG A 1 85 ? 10.183 1.101 -9.817 1.00 78.88 85 ARG A N 1
ATOM 664 C CA . ARG A 1 85 ? 10.249 0.637 -8.430 1.00 78.88 85 ARG A CA 1
ATOM 665 C C . ARG A 1 85 ? 10.762 1.730 -7.504 1.00 78.88 85 ARG A C 1
ATOM 667 O O . ARG A 1 85 ? 10.170 1.952 -6.457 1.00 78.88 85 ARG A O 1
ATOM 674 N N . ALA A 1 86 ? 11.814 2.444 -7.894 1.00 80.88 86 ALA A N 1
ATOM 675 C CA . ALA A 1 86 ? 12.337 3.570 -7.131 1.00 80.88 86 ALA A CA 1
ATOM 676 C C . ALA A 1 86 ? 11.316 4.713 -7.026 1.00 80.88 86 ALA A C 1
ATOM 678 O O . ALA A 1 86 ? 11.188 5.307 -5.960 1.00 80.88 86 ALA A O 1
ATOM 679 N N . ALA A 1 87 ? 10.565 5.003 -8.093 1.00 79.00 87 ALA A N 1
ATOM 680 C CA . ALA A 1 87 ? 9.492 5.995 -8.061 1.00 79.00 87 ALA A CA 1
ATOM 681 C C . ALA A 1 87 ? 8.332 5.567 -7.148 1.00 79.00 87 ALA A C 1
ATOM 683 O O . ALA A 1 87 ? 7.865 6.379 -6.354 1.00 79.00 87 ALA A O 1
ATOM 684 N N . MET A 1 88 ? 7.922 4.294 -7.199 1.00 74.50 88 MET A N 1
ATOM 685 C CA . MET A 1 88 ? 6.911 3.739 -6.293 1.00 74.50 88 MET A CA 1
ATOM 686 C C . MET A 1 88 ? 7.372 3.831 -4.833 1.00 74.50 88 MET A C 1
ATOM 688 O O . MET A 1 88 ? 6.650 4.380 -4.011 1.00 74.50 88 MET A O 1
ATOM 692 N N . LEU A 1 89 ? 8.606 3.408 -4.533 1.00 69.69 89 LEU A N 1
ATOM 693 C CA . LEU A 1 89 ? 9.207 3.483 -3.193 1.00 69.69 89 LEU A CA 1
ATOM 694 C C . LEU A 1 89 ? 9.381 4.924 -2.687 1.00 69.69 89 LEU A C 1
ATOM 696 O O . LEU A 1 89 ? 9.206 5.190 -1.502 1.00 69.69 89 LEU A O 1
ATOM 700 N N . LYS A 1 90 ? 9.712 5.872 -3.570 1.00 68.62 90 LYS A N 1
ATOM 701 C CA . LYS A 1 90 ? 9.890 7.287 -3.214 1.00 68.62 90 LYS A CA 1
ATOM 702 C C . LYS A 1 90 ? 8.557 8.027 -3.039 1.00 68.62 90 LYS A C 1
ATOM 704 O O . LYS A 1 90 ? 8.497 8.966 -2.254 1.00 68.62 90 LYS A O 1
ATOM 709 N N . GLY A 1 91 ? 7.500 7.595 -3.729 1.00 54.22 91 GLY A N 1
ATOM 710 C CA . GLY A 1 91 ? 6.151 8.172 -3.658 1.00 54.22 91 GLY A CA 1
ATOM 711 C C . GLY A 1 91 ? 5.373 7.868 -2.371 1.00 54.22 91 GLY A C 1
ATOM 712 O O . GLY A 1 91 ? 4.257 8.351 -2.222 1.00 54.22 91 GLY A O 1
ATOM 713 N N . GLY A 1 92 ? 5.938 7.092 -1.437 1.00 49.00 92 GLY A N 1
ATOM 714 C CA . GLY A 1 92 ? 5.358 6.829 -0.111 1.00 49.00 92 GLY A CA 1
ATOM 715 C C . GLY A 1 92 ? 5.762 7.831 0.982 1.00 49.00 92 GLY A C 1
ATOM 716 O O . GLY A 1 92 ? 5.460 7.601 2.154 1.00 49.00 92 GLY A O 1
ATOM 717 N N . ALA A 1 93 ? 6.474 8.905 0.624 1.00 42.38 93 ALA A N 1
ATOM 718 C CA . ALA A 1 93 ? 7.023 9.895 1.549 1.00 42.38 93 ALA A CA 1
ATOM 719 C C . ALA A 1 93 ? 6.479 11.308 1.287 1.00 42.38 93 ALA A C 1
ATOM 721 O O . ALA A 1 93 ? 7.265 12.230 1.088 1.00 42.38 93 ALA A O 1
ATOM 722 N N . GLU A 1 94 ? 5.156 11.485 1.295 1.00 38.22 94 GLU A N 1
ATOM 723 C CA . GLU A 1 94 ? 4.513 12.808 1.391 1.00 38.22 94 GLU A CA 1
ATOM 724 C C . GLU A 1 94 ? 3.299 12.770 2.329 1.00 38.22 94 GLU A C 1
ATOM 726 O O . GLU A 1 94 ? 2.452 11.857 2.185 1.00 38.22 94 GLU A O 1
#

pLDDT: mean 73.58, std 13.06, range [34.09, 88.31]

Radius of gyration: 20.98 Å; chains: 1; bounding box: 38×24×67 Å

Organism: NCBI:txid1444135

Secondary structure (DSSP, 8-state):
-------SPPPHHHHHHHHHHHHHHT--HHHHHHHHHHHHHHHHHHHHHT--SSPPHHHHHHHHHHTGGGTT--S-HHHHHHHHHHHHHHTT--

Sequence (94 aa):
MTTEKLTNPLTDSELSRLIWGLKAEGFHPRLLAGLVELQQRRQANAEIDMAPIKIPPAVFDLIYQECEGFVDCPANPQVIWEACRAAMLKGGAE